Protein AF-A0A1I4SZI2-F1 (afdb_monomer_lite)

Radius of gyration: 17.35 Å; chains: 1; bounding box: 35×40×44 Å

Foldseek 3Di:
DPPVCVVVVVVVCVVQPDDDPVRLVVVQVVLVVADPPLDPCVLCVNVQWDWDWDWDDDPVPDGTDIDIDIDGNDDPDDDDDDDDDDDDPVRHDDNSSD

pLDDT: mean 88.47, std 10.06, range [51.97, 97.75]

Sequence (98 aa):
MDPELAPVEEARGAVFPALSDEALPEIRRQIAEGSPGLDSEALTAGGRVRVEERQVPGPEGEPDITVLILSPAEDRGPKGGILSLHGGGMIMGDAGTT

Structure (mmCIF, N/CA/C/O backbone):
data_AF-A0A1I4SZI2-F1
#
_entry.id   AF-A0A1I4SZI2-F1
#
loop_
_atom_site.group_PDB
_atom_site.id
_atom_site.type_symbol
_atom_site.label_atom_id
_atom_site.label_alt_id
_atom_site.label_comp_id
_atom_site.label_asym_id
_atom_site.label_entity_id
_atom_site.label_seq_id
_atom_site.pdbx_PDB_ins_code
_atom_site.Cartn_x
_atom_site.Cartn_y
_atom_site.Cartn_z
_atom_site.occupancy
_atom_site.B_iso_or_equiv
_atom_site.auth_seq_id
_atom_site.auth_comp_id
_atom_site.auth_asym_id
_atom_site.auth_atom_id
_atom_site.pdbx_PDB_model_num
ATOM 1 N N . MET A 1 1 ? 9.572 -22.892 -15.598 1.00 78.62 1 MET A N 1
ATOM 2 C CA . MET A 1 1 ? 8.399 -22.011 -15.726 1.00 78.62 1 MET A CA 1
ATOM 3 C C . MET A 1 1 ? 7.173 -22.898 -15.643 1.00 78.62 1 MET A C 1
ATOM 5 O O . MET A 1 1 ? 7.213 -23.982 -16.217 1.00 78.62 1 MET A O 1
ATOM 9 N N . ASP A 1 2 ? 6.176 -22.500 -14.859 1.00 93.44 2 ASP A N 1
ATOM 10 C CA . ASP A 1 2 ? 4.904 -23.222 -14.757 1.00 93.44 2 ASP A CA 1
ATOM 11 C C . ASP A 1 2 ? 4.126 -23.039 -16.076 1.00 93.44 2 ASP A C 1
ATOM 13 O O . ASP A 1 2 ? 3.931 -21.889 -16.481 1.00 93.44 2 ASP A O 1
ATOM 17 N N . PRO A 1 3 ? 3.731 -24.117 -16.784 1.00 94.12 3 PRO A N 1
ATOM 18 C CA . PRO A 1 3 ? 3.019 -23.996 -18.055 1.00 94.12 3 PRO A CA 1
ATOM 19 C C . PRO A 1 3 ? 1.691 -23.238 -17.934 1.00 94.12 3 PRO A C 1
ATOM 21 O O . PRO A 1 3 ? 1.295 -22.580 -18.894 1.00 94.12 3 PRO A O 1
ATOM 24 N N . GLU A 1 4 ? 1.043 -23.260 -16.767 1.00 95.50 4 GLU A N 1
ATOM 25 C CA . GLU A 1 4 ? -0.213 -22.539 -16.531 1.00 95.50 4 GLU A CA 1
ATOM 26 C C . GLU A 1 4 ? -0.006 -21.014 -16.467 1.00 95.50 4 GLU A C 1
ATOM 28 O O . GLU A 1 4 ? -0.939 -20.246 -16.698 1.00 95.50 4 GLU A O 1
ATOM 33 N N . LEU A 1 5 ? 1.222 -20.551 -16.195 1.00 93.81 5 LEU A N 1
ATOM 34 C CA . LEU A 1 5 ? 1.556 -19.123 -16.125 1.00 93.81 5 LEU A CA 1
ATOM 35 C C . LEU A 1 5 ? 2.030 -18.540 -17.459 1.00 93.81 5 LEU A C 1
ATOM 37 O O . LEU A 1 5 ? 2.017 -17.319 -17.617 1.00 93.81 5 LEU A O 1
ATOM 41 N N . ALA A 1 6 ? 2.406 -19.380 -18.427 1.00 92.44 6 ALA A N 1
ATOM 42 C CA . ALA A 1 6 ? 2.975 -18.925 -19.696 1.00 92.44 6 ALA A CA 1
ATOM 43 C C . ALA A 1 6 ? 2.088 -17.903 -20.447 1.00 92.44 6 ALA A C 1
ATOM 45 O O . ALA A 1 6 ? 2.625 -16.882 -20.884 1.00 92.44 6 ALA A O 1
ATOM 46 N N . PRO A 1 7 ? 0.748 -18.073 -20.540 1.00 91.69 7 PRO A N 1
ATOM 47 C CA . PRO A 1 7 ? -0.104 -17.081 -21.204 1.00 91.69 7 PRO A CA 1
ATOM 48 C C . PRO A 1 7 ? -0.127 -15.726 -20.480 1.00 91.69 7 PRO A C 1
ATOM 50 O O . PRO A 1 7 ? -0.186 -14.673 -21.113 1.00 91.69 7 PRO A O 1
ATOM 53 N N . VAL A 1 8 ? -0.074 -15.742 -19.144 1.00 89.81 8 VAL A N 1
ATOM 54 C CA . VAL A 1 8 ? -0.091 -14.523 -18.323 1.00 89.81 8 VAL A CA 1
ATOM 55 C C . VAL A 1 8 ? 1.235 -13.782 -18.438 1.00 89.81 8 VAL A C 1
ATOM 57 O O . VAL A 1 8 ? 1.250 -12.557 -18.499 1.00 89.81 8 VAL A O 1
ATOM 60 N N . GLU A 1 9 ? 2.353 -14.500 -18.492 1.00 87.50 9 GLU A N 1
ATOM 61 C CA . GLU A 1 9 ? 3.673 -13.893 -18.655 1.00 87.50 9 GLU A CA 1
ATOM 62 C C . GLU A 1 9 ? 3.850 -13.245 -20.031 1.00 87.50 9 GLU A C 1
ATOM 64 O O . GLU A 1 9 ? 4.367 -12.128 -20.106 1.00 87.50 9 GLU A O 1
ATOM 69 N N . GLU A 1 10 ? 3.368 -13.891 -21.099 1.00 87.88 10 GLU A N 1
ATOM 70 C CA . GLU A 1 10 ? 3.351 -13.311 -22.447 1.00 87.88 10 GLU A CA 1
ATOM 71 C C . GLU A 1 10 ? 2.518 -12.022 -22.480 1.00 87.88 10 GLU A C 1
ATOM 73 O O . GLU A 1 10 ? 3.003 -10.975 -22.917 1.00 87.88 10 GLU A O 1
ATOM 78 N N . ALA A 1 11 ? 1.300 -12.062 -21.926 1.00 87.44 11 ALA A N 1
ATOM 79 C CA . ALA A 1 11 ? 0.448 -10.881 -21.815 1.00 87.44 11 ALA A CA 1
ATOM 80 C C . ALA A 1 11 ? 1.099 -9.776 -20.965 1.00 87.44 11 ALA A C 1
ATOM 82 O O . ALA A 1 11 ? 1.047 -8.602 -21.330 1.00 87.44 11 ALA A O 1
ATOM 83 N N . ARG A 1 12 ? 1.766 -10.134 -19.859 1.00 85.31 12 ARG A N 1
ATOM 84 C CA . ARG A 1 12 ? 2.448 -9.166 -18.990 1.00 85.31 12 ARG A CA 1
ATOM 85 C C . ARG A 1 12 ? 3.592 -8.467 -19.714 1.00 85.31 12 ARG A C 1
ATOM 87 O O . ARG A 1 12 ? 3.727 -7.261 -19.556 1.00 85.31 12 ARG A O 1
ATOM 94 N N . GLY A 1 13 ? 4.394 -9.190 -20.496 1.00 83.19 13 GLY A N 1
ATOM 95 C CA . GLY A 1 13 ? 5.496 -8.606 -21.271 1.00 83.19 13 GLY A CA 1
ATOM 96 C C . GLY A 1 13 ? 5.036 -7.656 -22.383 1.00 83.19 13 GLY A C 1
ATOM 97 O O . GLY A 1 13 ? 5.779 -6.752 -22.755 1.00 83.19 13 GLY A O 1
ATOM 98 N N . ALA A 1 14 ? 3.810 -7.825 -22.888 1.00 82.88 14 ALA A N 1
ATOM 99 C CA . ALA A 1 14 ? 3.207 -6.900 -23.849 1.00 82.88 14 ALA A CA 1
ATOM 100 C C . ALA A 1 14 ? 2.731 -5.584 -23.203 1.00 82.88 14 ALA A C 1
ATOM 102 O O . ALA A 1 14 ? 2.657 -4.563 -23.884 1.00 82.88 14 ALA A O 1
ATOM 103 N N . VAL A 1 15 ? 2.406 -5.609 -21.906 1.00 82.12 15 VAL A N 1
ATOM 104 C CA . VAL A 1 15 ? 1.928 -4.444 -21.142 1.00 82.12 15 VAL A CA 1
ATOM 105 C C . VAL A 1 15 ? 3.089 -3.717 -20.465 1.00 82.12 15 VAL A C 1
ATOM 107 O O . VAL A 1 15 ? 3.215 -2.502 -20.588 1.00 82.12 15 VAL A O 1
ATOM 110 N N . PHE A 1 16 ? 3.958 -4.464 -19.785 1.00 82.56 16 PHE A N 1
ATOM 111 C CA . PHE A 1 16 ? 5.091 -3.929 -19.046 1.00 82.56 16 PHE A CA 1
ATOM 112 C C . PHE A 1 16 ? 6.401 -4.220 -19.780 1.00 82.56 16 PHE A C 1
ATOM 114 O O . PHE A 1 16 ? 6.799 -5.387 -19.881 1.00 82.56 16 PHE A O 1
ATOM 121 N N . PRO A 1 17 ? 7.113 -3.180 -20.250 1.00 85.94 17 PRO A N 1
ATOM 122 C CA . PRO A 1 17 ? 8.437 -3.362 -20.820 1.00 85.94 17 PRO A CA 1
ATOM 123 C C . PRO A 1 17 ? 9.426 -3.864 -19.760 1.00 85.94 17 PRO A C 1
ATOM 125 O O . PRO A 1 17 ? 9.196 -3.777 -18.550 1.00 85.94 17 PRO A O 1
ATOM 128 N N . ALA A 1 18 ? 10.574 -4.360 -20.223 1.0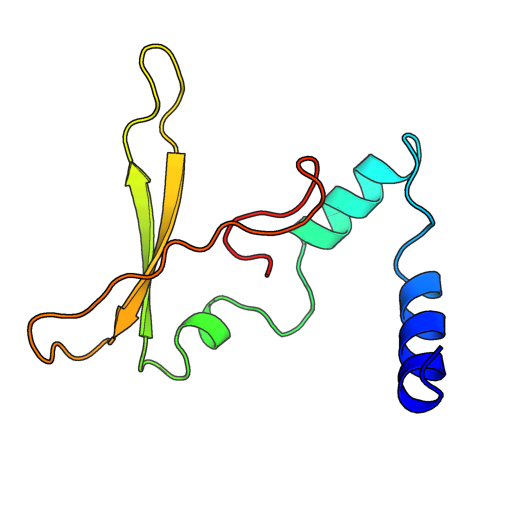0 90.06 18 ALA A N 1
ATOM 129 C CA . ALA A 1 18 ? 11.676 -4.685 -19.330 1.00 90.06 18 ALA A CA 1
ATOM 130 C C . ALA A 1 18 ? 12.094 -3.447 -18.518 1.00 90.06 18 ALA A C 1
ATOM 132 O O . ALA A 1 18 ? 12.239 -2.346 -19.059 1.00 90.06 18 ALA A O 1
ATOM 133 N N . LEU A 1 19 ? 12.306 -3.645 -17.215 1.00 91.81 19 LEU A N 1
ATOM 134 C CA . LEU A 1 19 ? 12.708 -2.574 -16.313 1.00 91.81 19 LEU A CA 1
ATOM 135 C C . LEU A 1 19 ? 14.060 -1.996 -16.749 1.00 91.81 19 LEU A C 1
ATOM 137 O O . LEU A 1 19 ? 15.060 -2.706 -16.838 1.00 91.81 19 LEU A O 1
ATOM 141 N N . SER A 1 20 ? 14.067 -0.695 -17.002 1.00 94.75 20 SER A N 1
ATOM 142 C CA . SER A 1 20 ? 15.239 0.102 -17.352 1.00 94.75 20 SER A CA 1
ATOM 143 C C . SER A 1 20 ? 15.003 1.544 -16.915 1.00 94.75 20 SER A C 1
ATOM 145 O O . SER A 1 20 ? 13.859 1.935 -16.679 1.00 94.75 20 SER A O 1
ATOM 147 N N . ASP A 1 21 ? 16.063 2.344 -16.843 1.00 95.69 21 ASP A N 1
ATOM 148 C CA . ASP A 1 21 ? 15.950 3.762 -16.483 1.00 95.69 21 ASP A CA 1
ATOM 149 C C . ASP A 1 21 ? 15.062 4.538 -17.469 1.00 95.69 21 ASP A C 1
ATOM 151 O O . ASP A 1 21 ? 14.298 5.411 -17.062 1.00 95.69 21 ASP A O 1
ATOM 155 N N . GLU A 1 22 ? 15.118 4.181 -18.756 1.00 96.56 22 GLU A N 1
ATOM 156 C CA . GLU A 1 22 ? 14.305 4.787 -19.815 1.00 96.56 22 GLU A CA 1
ATOM 157 C C . GLU A 1 22 ? 12.820 4.419 -19.684 1.00 96.56 22 GLU A C 1
ATOM 159 O O . GLU A 1 22 ? 11.952 5.276 -19.839 1.00 96.56 22 GLU A O 1
ATOM 164 N N . ALA A 1 23 ? 12.515 3.161 -19.351 1.00 94.25 23 ALA A N 1
ATOM 165 C CA . ALA A 1 23 ? 11.139 2.687 -19.219 1.00 94.25 23 ALA A CA 1
ATOM 166 C C . ALA A 1 23 ? 10.495 3.026 -17.862 1.00 94.25 23 ALA A C 1
ATOM 168 O O . ALA A 1 23 ? 9.269 3.041 -17.746 1.00 94.25 23 ALA A O 1
ATOM 169 N N . LEU A 1 2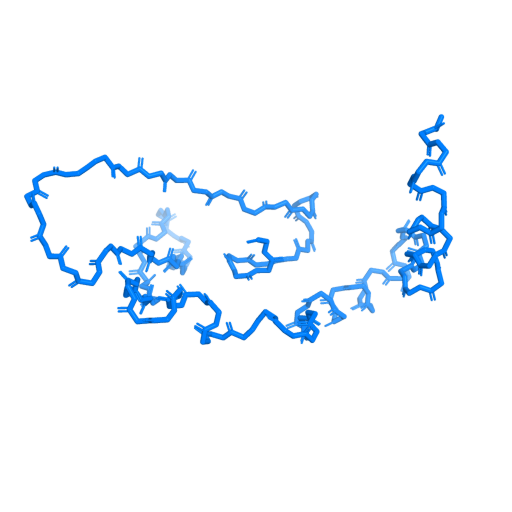4 ? 11.291 3.292 -16.821 1.00 94.50 24 LEU A N 1
ATOM 170 C CA . LEU A 1 24 ? 10.808 3.462 -15.448 1.00 94.50 24 LEU A CA 1
ATOM 171 C C . LEU A 1 24 ? 9.746 4.566 -15.273 1.00 94.50 24 LEU A C 1
ATOM 173 O O . LEU A 1 24 ? 8.776 4.313 -14.554 1.00 94.50 24 LEU A O 1
ATOM 177 N N . PRO A 1 25 ? 9.862 5.764 -15.884 1.00 94.38 25 PRO A N 1
ATOM 178 C CA . PRO A 1 25 ? 8.824 6.787 -15.763 1.00 94.38 25 PRO A CA 1
ATOM 179 C C . PRO A 1 25 ? 7.460 6.301 -16.265 1.00 94.38 25 PRO A C 1
ATOM 181 O O . PRO A 1 25 ? 6.444 6.544 -15.618 1.00 94.38 25 PRO A O 1
ATOM 184 N N . GLU A 1 26 ? 7.449 5.566 -17.377 1.00 91.88 26 GLU A N 1
ATOM 185 C CA . GLU A 1 26 ? 6.228 5.014 -17.961 1.00 91.88 26 GLU A CA 1
ATOM 186 C C . GLU A 1 26 ? 5.659 3.878 -17.106 1.00 91.88 26 GLU A C 1
ATOM 188 O O . GLU A 1 26 ? 4.465 3.865 -16.818 1.00 91.88 26 GLU A O 1
ATOM 193 N N . ILE A 1 27 ? 6.515 2.977 -16.613 1.00 91.38 27 ILE A N 1
ATOM 194 C CA . ILE A 1 27 ? 6.099 1.901 -15.702 1.00 91.38 27 ILE A CA 1
ATOM 195 C C . ILE A 1 27 ? 5.441 2.485 -14.442 1.00 91.38 27 ILE A C 1
ATOM 197 O O . ILE A 1 27 ? 4.374 2.032 -14.035 1.00 91.38 27 ILE A O 1
ATOM 201 N N . ARG A 1 28 ? 6.037 3.522 -13.836 1.00 91.75 28 ARG A N 1
ATOM 202 C CA . ARG A 1 28 ? 5.467 4.205 -12.660 1.00 91.75 28 ARG A CA 1
ATOM 203 C C . ARG A 1 28 ? 4.099 4.805 -12.950 1.00 91.75 28 ARG A C 1
ATOM 205 O O . ARG A 1 28 ? 3.205 4.666 -12.124 1.00 91.75 28 ARG A O 1
ATOM 212 N N . ARG A 1 29 ? 3.946 5.456 -14.105 1.00 90.12 29 ARG A N 1
ATOM 213 C CA . ARG A 1 29 ? 2.677 6.051 -14.532 1.00 90.12 29 ARG A CA 1
ATOM 214 C C . ARG A 1 29 ? 1.592 4.983 -14.669 1.00 90.12 29 ARG A C 1
ATOM 216 O O . ARG A 1 29 ? 0.532 5.137 -14.081 1.00 90.12 29 ARG A O 1
ATOM 223 N N . GLN A 1 30 ? 1.884 3.889 -15.369 1.00 87.06 30 GLN A N 1
ATOM 224 C CA . GLN A 1 30 ? 0.940 2.782 -15.552 1.00 87.06 30 GLN A CA 1
ATOM 225 C C . GLN A 1 30 ? 0.530 2.134 -14.224 1.00 87.06 30 GLN A C 1
ATOM 227 O O . GLN A 1 30 ? -0.637 1.817 -14.026 1.00 87.06 30 GLN A O 1
ATOM 232 N N . ILE A 1 31 ? 1.480 1.958 -13.301 1.00 86.19 31 ILE A N 1
ATOM 233 C CA . ILE A 1 31 ? 1.215 1.414 -11.964 1.00 86.19 31 ILE A CA 1
ATOM 234 C C . ILE A 1 31 ? 0.326 2.369 -11.153 1.00 86.19 31 ILE A C 1
ATOM 236 O O . ILE A 1 31 ? -0.659 1.923 -10.574 1.00 86.19 31 ILE A O 1
ATOM 240 N N . ALA A 1 32 ? 0.634 3.670 -11.149 1.00 84.62 32 ALA A N 1
ATOM 241 C CA . ALA A 1 32 ? -0.133 4.680 -10.413 1.00 84.62 32 ALA A CA 1
ATOM 242 C C . ALA A 1 32 ? -1.547 4.905 -10.980 1.00 84.62 32 ALA A C 1
ATOM 244 O O . ALA A 1 32 ? -2.469 5.227 -10.238 1.00 84.62 32 ALA A O 1
ATOM 245 N N . GLU A 1 33 ? -1.738 4.724 -12.289 1.00 81.44 33 GLU A N 1
ATOM 246 C CA . GLU A 1 33 ? -3.063 4.741 -12.925 1.00 81.44 33 GLU A CA 1
ATOM 247 C C . GLU A 1 33 ? -3.914 3.511 -12.553 1.00 81.44 33 GLU A C 1
ATOM 249 O O . GLU A 1 33 ? -5.128 3.513 -12.768 1.00 81.44 33 GLU A O 1
ATOM 254 N N . GLY A 1 34 ? -3.298 2.499 -11.936 1.00 69.19 34 GLY A N 1
ATOM 255 C CA . GLY A 1 34 ? -3.953 1.302 -11.431 1.00 69.19 34 GLY A CA 1
ATOM 256 C C . GLY A 1 34 ? -4.308 0.288 -12.520 1.00 69.19 34 GLY A C 1
ATOM 257 O O . GLY A 1 34 ? -4.211 0.527 -13.723 1.00 69.19 34 GLY A O 1
ATOM 258 N N . SER A 1 35 ? -4.743 -0.896 -12.082 1.00 61.94 35 SER A N 1
ATOM 259 C CA . SER A 1 35 ? -5.376 -1.880 -12.965 1.00 61.94 35 SER A CA 1
ATOM 260 C C . SER A 1 35 ? -6.892 -1.660 -12.987 1.00 61.94 35 SER A C 1
ATOM 262 O O . SER A 1 35 ? -7.481 -1.455 -11.921 1.00 61.94 35 SER A O 1
ATOM 264 N N . PRO A 1 36 ? -7.561 -1.755 -14.152 1.00 53.97 36 PRO A N 1
ATOM 265 C CA . PRO A 1 36 ? -9.020 -1.715 -14.215 1.00 53.97 36 PRO A CA 1
ATOM 266 C C . PRO A 1 36 ? -9.628 -2.770 -13.273 1.00 53.97 36 PRO A C 1
ATOM 268 O O . PRO A 1 36 ? -9.412 -3.964 -13.472 1.00 53.97 36 PRO A O 1
ATOM 271 N N . GLY A 1 37 ? -10.369 -2.338 -12.244 1.00 51.97 37 GLY A N 1
ATOM 272 C CA . GLY A 1 37 ? -11.053 -3.222 -11.283 1.00 51.97 37 GLY A CA 1
ATOM 273 C C . GLY A 1 37 ? -10.497 -3.247 -9.850 1.00 51.97 37 GLY A C 1
ATOM 274 O O . GLY A 1 37 ? -11.082 -3.917 -9.004 1.00 51.97 37 GLY A O 1
ATOM 275 N N . LEU A 1 38 ? -9.416 -2.516 -9.558 1.00 58.38 38 LEU A N 1
ATOM 276 C CA . LEU A 1 38 ? -8.964 -2.213 -8.191 1.00 58.38 38 LEU A CA 1
ATOM 277 C C . LEU A 1 38 ? -9.334 -0.767 -7.837 1.00 58.38 38 LEU A C 1
ATOM 279 O O . LEU A 1 38 ? -8.471 0.088 -7.663 1.00 58.38 38 LEU A O 1
ATOM 283 N N . ASP A 1 39 ? -10.628 -0.465 -7.807 1.00 66.81 39 ASP A N 1
ATOM 284 C CA . ASP A 1 39 ? -11.105 0.825 -7.318 1.00 66.81 39 ASP A CA 1
ATOM 285 C C . ASP A 1 39 ? -11.281 0.811 -5.790 1.00 66.81 39 ASP A C 1
ATOM 287 O O . ASP A 1 39 ? -11.202 -0.222 -5.114 1.00 66.81 39 ASP A O 1
ATOM 291 N N . SER A 1 40 ? -11.521 1.990 -5.216 1.00 66.56 40 SER A N 1
ATOM 292 C CA . SER A 1 40 ? -11.780 2.130 -3.781 1.00 66.56 40 SER A CA 1
ATOM 293 C C . SER A 1 40 ? -12.991 1.314 -3.312 1.00 66.56 40 SER A C 1
ATOM 295 O O . SER A 1 40 ? -13.055 0.948 -2.138 1.00 66.56 40 SER A O 1
ATOM 297 N N . GLU A 1 41 ? -13.928 0.978 -4.207 1.00 73.69 41 GLU A N 1
ATOM 298 C CA . GLU A 1 41 ? -15.092 0.148 -3.903 1.00 73.69 41 GLU A CA 1
ATOM 299 C C . GLU A 1 41 ? -14.680 -1.300 -3.610 1.00 73.69 41 GLU A C 1
ATOM 301 O O . GLU A 1 41 ? -15.145 -1.874 -2.614 1.00 73.69 41 GLU A O 1
ATOM 306 N N . ALA A 1 42 ? -13.735 -1.859 -4.374 1.00 82.31 42 ALA A N 1
ATOM 307 C CA . ALA A 1 42 ? -13.162 -3.178 -4.107 1.00 82.31 42 ALA A CA 1
ATOM 308 C C . ALA A 1 42 ? -12.555 -3.273 -2.693 1.00 82.31 42 ALA A C 1
ATOM 310 O O . ALA A 1 42 ? -12.790 -4.257 -1.981 1.00 82.31 42 ALA A O 1
ATOM 311 N N . LEU A 1 43 ? -11.862 -2.222 -2.235 1.00 86.69 43 LEU A N 1
ATOM 312 C CA . LEU A 1 43 ? -11.253 -2.170 -0.896 1.00 86.69 43 LEU A CA 1
ATOM 313 C C . LEU A 1 43 ? -12.279 -2.212 0.242 1.00 86.69 43 LEU A C 1
ATOM 315 O O . LEU A 1 43 ? -11.968 -2.676 1.340 1.00 86.69 43 LEU A O 1
ATOM 319 N N . THR A 1 44 ? -13.520 -1.787 -0.004 1.00 91.75 44 THR A N 1
ATOM 320 C CA . THR A 1 44 ? -14.589 -1.887 1.003 1.00 91.75 44 THR A CA 1
ATOM 321 C C . THR A 1 44 ? -15.082 -3.321 1.207 1.00 91.75 44 THR A C 1
ATOM 323 O O . THR A 1 44 ? -15.809 -3.598 2.167 1.00 91.75 44 THR A O 1
ATOM 326 N N . ALA A 1 45 ? -14.727 -4.244 0.307 1.00 91.12 45 ALA A N 1
ATOM 327 C CA . ALA A 1 45 ? -15.195 -5.625 0.299 1.00 91.12 45 ALA A CA 1
ATOM 328 C C . ALA A 1 45 ? -16.735 -5.739 0.365 1.00 91.12 45 ALA A C 1
ATOM 330 O O . ALA A 1 45 ? -17.275 -6.605 1.072 1.00 91.12 45 ALA A O 1
ATOM 331 N N . GLY A 1 46 ? -17.435 -4.845 -0.344 1.00 91.44 46 GLY A N 1
ATOM 332 C CA . GLY A 1 46 ? -18.893 -4.708 -0.296 1.00 91.44 46 GLY A CA 1
ATOM 333 C C . GLY A 1 46 ? -19.385 -4.080 1.012 1.00 91.44 46 GLY A C 1
ATOM 334 O O . GLY A 1 46 ? -20.342 -4.569 1.607 1.00 91.44 46 GLY A O 1
ATOM 335 N N . GLY A 1 47 ? -18.684 -3.056 1.512 1.00 93.12 47 GLY A N 1
ATOM 336 C CA . GLY A 1 47 ? -19.026 -2.324 2.741 1.00 93.12 47 GLY A CA 1
ATOM 337 C C . GLY A 1 47 ? -18.665 -3.014 4.064 1.00 93.12 47 GLY A C 1
ATOM 338 O O . GLY A 1 47 ? -18.952 -2.480 5.134 1.00 93.12 47 GLY A O 1
ATOM 339 N N . ARG A 1 48 ? -18.021 -4.186 4.031 1.00 94.50 48 ARG A N 1
ATOM 340 C CA . ARG A 1 48 ? -17.572 -4.904 5.242 1.00 94.50 48 ARG A CA 1
ATOM 341 C C . ARG A 1 48 ? -16.281 -4.336 5.829 1.00 94.50 48 ARG A C 1
ATOM 343 O O . ARG A 1 48 ? -15.982 -4.597 6.995 1.00 94.50 48 ARG A O 1
ATOM 350 N N . VAL A 1 49 ? -15.524 -3.587 5.034 1.00 94.06 49 VAL A N 1
ATOM 351 C CA . VAL A 1 49 ? -14.267 -2.938 5.407 1.00 94.06 49 VAL A CA 1
ATOM 352 C C . VAL A 1 49 ? -14.440 -1.426 5.298 1.00 94.06 49 VAL A C 1
ATOM 354 O O . VAL A 1 49 ? -14.914 -0.909 4.289 1.00 94.06 49 VAL A O 1
ATOM 357 N N . ARG A 1 50 ? -14.050 -0.710 6.353 1.00 93.69 50 ARG A N 1
ATOM 358 C CA . ARG A 1 50 ? -13.834 0.735 6.337 1.00 93.69 50 ARG A CA 1
ATOM 359 C C . ARG A 1 50 ? -12.419 1.005 5.836 1.00 93.69 50 ARG A C 1
ATOM 361 O O . ARG A 1 50 ? -11.467 0.423 6.358 1.00 93.69 50 ARG A O 1
ATOM 368 N N . VAL A 1 51 ? -12.326 1.918 4.878 1.00 93.06 51 VAL A N 1
ATOM 369 C CA . VAL A 1 51 ? -11.085 2.405 4.274 1.00 93.06 51 VAL A CA 1
ATOM 370 C C . VAL A 1 51 ? -10.849 3.829 4.771 1.00 93.06 51 VAL A C 1
ATOM 372 O O . VAL A 1 51 ? -11.751 4.662 4.691 1.00 93.06 51 VAL A O 1
ATOM 375 N N . GLU A 1 52 ? -9.673 4.101 5.325 1.00 93.19 52 GLU A N 1
ATOM 376 C CA . GLU A 1 52 ? -9.277 5.429 5.800 1.00 93.19 52 GLU A CA 1
ATOM 377 C C . GLU A 1 52 ? -7.829 5.706 5.393 1.00 93.19 52 GLU A C 1
ATOM 379 O O . GLU A 1 52 ? -6.949 4.895 5.671 1.00 93.19 52 GLU A O 1
ATOM 384 N N . GLU A 1 53 ? -7.570 6.863 4.789 1.00 93.38 53 GLU A N 1
ATOM 385 C CA . GLU A 1 53 ? -6.214 7.399 4.670 1.00 93.38 53 GLU A CA 1
ATOM 386 C C . GLU A 1 53 ? -5.903 8.288 5.869 1.00 93.38 53 GLU A C 1
ATOM 388 O O . GLU A 1 53 ? -6.704 9.140 6.264 1.00 93.38 53 GLU A O 1
ATOM 393 N N . ARG A 1 54 ? -4.720 8.099 6.449 1.00 95.50 54 ARG A N 1
ATOM 394 C CA . ARG A 1 54 ? -4.273 8.858 7.613 1.00 95.50 54 ARG A CA 1
ATOM 395 C C . ARG A 1 54 ? -2.832 9.311 7.441 1.00 95.50 54 ARG A C 1
ATOM 397 O O . ARG A 1 54 ? -1.976 8.513 7.082 1.00 95.50 54 ARG A O 1
ATOM 404 N N . GLN A 1 55 ? -2.557 10.565 7.787 1.00 96.75 55 GLN A N 1
ATOM 405 C CA . GLN A 1 55 ? -1.190 11.044 7.985 1.00 96.75 55 GLN A CA 1
ATOM 406 C C . GLN A 1 55 ? -0.701 10.644 9.379 1.00 96.75 55 GLN A C 1
ATOM 408 O O . GLN A 1 55 ? -1.368 10.922 10.380 1.00 96.75 55 GLN A O 1
ATOM 413 N N . VAL A 1 56 ? 0.457 9.996 9.448 1.00 96.31 56 VAL A N 1
ATOM 414 C CA . VAL A 1 56 ? 1.169 9.712 10.698 1.00 96.31 56 VAL A CA 1
ATOM 415 C C . VAL A 1 56 ? 2.508 10.451 10.707 1.00 96.31 56 VAL A C 1
ATOM 417 O O . VAL A 1 56 ? 3.112 10.590 9.641 1.00 96.31 56 VAL A O 1
ATOM 420 N N . PRO A 1 57 ? 2.991 10.913 11.877 1.00 97.75 57 PRO A N 1
ATOM 421 C CA . PRO A 1 57 ? 4.268 11.608 1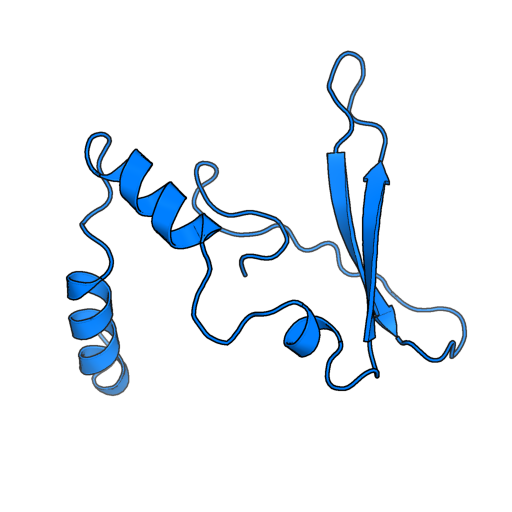1.958 1.00 97.75 57 PRO A CA 1
ATOM 422 C C . PRO A 1 57 ? 5.408 10.775 11.377 1.00 97.75 57 PRO A C 1
ATOM 424 O O . PRO A 1 57 ? 5.567 9.600 11.724 1.00 97.75 57 PRO A O 1
ATOM 427 N N . GLY A 1 58 ? 6.192 11.400 10.504 1.00 96.19 58 GLY A N 1
ATOM 428 C CA . GLY A 1 58 ? 7.441 10.833 10.020 1.00 96.19 58 GLY A CA 1
ATOM 429 C C . GLY A 1 58 ? 8.549 10.866 11.081 1.00 96.19 58 GLY A C 1
ATOM 430 O O . GLY A 1 58 ? 8.357 11.370 12.195 1.00 96.19 58 GLY A O 1
ATOM 431 N N . PRO A 1 59 ? 9.733 10.325 10.752 1.00 96.56 59 PRO A N 1
ATOM 432 C CA . PRO A 1 59 ? 10.947 10.548 11.530 1.00 96.56 59 PRO A CA 1
ATOM 433 C C . PRO A 1 59 ? 11.258 12.040 11.732 1.00 96.56 59 PRO A C 1
ATOM 435 O O . PRO A 1 59 ? 10.765 12.906 11.013 1.00 96.56 59 PRO A O 1
ATOM 438 N N . GLU A 1 60 ? 12.112 12.351 12.708 1.00 96.81 60 GLU A N 1
ATOM 439 C CA . GLU A 1 60 ? 12.510 13.734 12.987 1.00 96.81 60 GLU A CA 1
ATOM 440 C C . GLU A 1 60 ? 13.109 14.413 11.745 1.00 96.81 60 GLU A C 1
ATOM 442 O O . GLU A 1 60 ? 14.067 13.918 11.155 1.00 96.81 60 GLU A O 1
ATOM 447 N N . GLY A 1 61 ? 12.543 15.564 11.370 1.00 96.44 61 GLY A N 1
ATOM 448 C CA . GLY A 1 61 ? 12.968 16.338 10.201 1.00 96.44 61 GLY A CA 1
ATOM 449 C C . GLY A 1 61 ? 12.414 15.845 8.861 1.00 96.44 61 GLY A C 1
ATOM 450 O O . GLY A 1 61 ? 12.631 16.518 7.856 1.00 96.44 61 GLY A O 1
ATOM 451 N N . GLU A 1 62 ? 11.676 14.734 8.845 1.00 97.44 62 GLU A N 1
ATOM 452 C CA . GLU A 1 62 ? 11.102 14.138 7.638 1.00 97.44 62 GLU A CA 1
ATOM 453 C C . GLU A 1 62 ? 9.591 14.419 7.517 1.00 97.44 62 GLU A C 1
ATOM 455 O O . GLU A 1 62 ? 8.926 14.704 8.518 1.00 97.44 62 GLU A O 1
ATOM 460 N N . PRO A 1 63 ? 9.016 14.352 6.301 1.00 97.00 63 PRO A N 1
ATOM 461 C CA . PRO A 1 63 ? 7.582 14.535 6.094 1.00 97.00 63 PRO A CA 1
ATOM 462 C C . PRO A 1 63 ? 6.722 13.470 6.787 1.00 97.00 63 PRO A C 1
ATOM 464 O O . PRO A 1 63 ? 7.149 12.334 6.996 1.00 97.00 63 PRO A O 1
ATOM 467 N N . ASP A 1 64 ? 5.462 13.822 7.047 1.00 97.62 64 ASP A N 1
ATOM 468 C CA . ASP A 1 64 ? 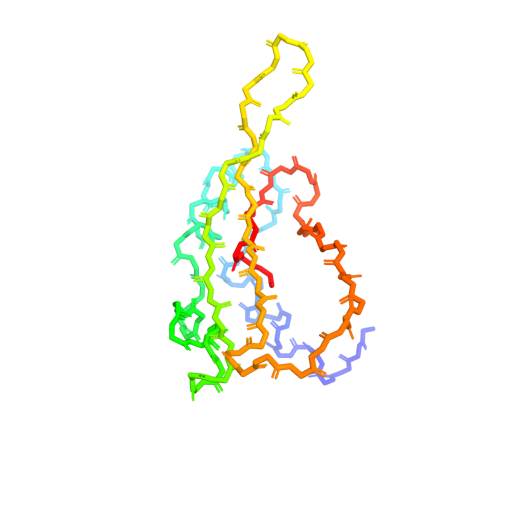4.438 12.862 7.462 1.00 97.62 64 ASP A CA 1
ATOM 469 C C . ASP A 1 64 ? 4.234 11.764 6.409 1.00 97.62 64 ASP A C 1
ATOM 471 O O . ASP A 1 64 ? 4.301 12.001 5.200 1.00 97.62 64 ASP A O 1
ATOM 475 N N . ILE A 1 65 ? 3.909 10.565 6.885 1.00 95.19 65 ILE A N 1
ATOM 476 C CA . ILE A 1 65 ? 3.695 9.379 6.059 1.00 95.19 65 ILE A CA 1
ATOM 477 C C . ILE A 1 65 ? 2.195 9.119 5.934 1.00 95.19 65 ILE A C 1
ATOM 479 O O . ILE A 1 65 ? 1.476 9.090 6.934 1.00 95.19 65 ILE A O 1
ATOM 483 N N . THR A 1 66 ? 1.719 8.879 4.714 1.00 94.12 66 THR A N 1
ATOM 484 C CA . THR A 1 66 ? 0.350 8.411 4.475 1.00 94.12 66 THR A CA 1
ATOM 485 C C . THR A 1 66 ? 0.258 6.914 4.743 1.00 94.12 66 THR A C 1
ATOM 487 O O . THR A 1 66 ? 1.018 6.126 4.181 1.00 94.12 66 THR A O 1
ATOM 490 N N . VAL A 1 67 ? -0.697 6.504 5.576 1.00 94.81 67 VAL A N 1
ATOM 491 C CA . VAL A 1 67 ? -1.056 5.098 5.781 1.00 94.81 67 VAL A CA 1
ATOM 492 C C . VAL A 1 67 ? -2.495 4.852 5.349 1.00 94.81 67 VAL A C 1
ATOM 494 O O . VAL A 1 67 ? -3.400 5.610 5.702 1.00 94.81 67 VAL A O 1
ATOM 497 N N . LEU A 1 68 ? -2.704 3.761 4.612 1.00 93.62 68 LEU A N 1
ATOM 498 C CA . LEU A 1 68 ? -4.027 3.246 4.284 1.00 93.62 68 LEU A CA 1
ATOM 499 C C . LEU A 1 68 ? -4.448 2.243 5.361 1.00 93.62 68 LEU A C 1
ATOM 501 O O . LEU A 1 68 ? -3.822 1.199 5.546 1.00 93.62 68 LEU A O 1
ATOM 505 N N . ILE A 1 69 ? -5.507 2.566 6.094 1.00 94.12 69 ILE A N 1
ATOM 506 C CA . ILE A 1 69 ? -6.034 1.747 7.180 1.00 94.12 69 ILE A CA 1
ATOM 507 C C . ILE A 1 69 ? -7.285 1.031 6.686 1.00 94.12 69 ILE A C 1
ATOM 509 O O . ILE A 1 69 ? -8.314 1.646 6.403 1.00 94.12 69 ILE A O 1
ATOM 513 N N . LEU A 1 70 ? -7.202 -0.297 6.654 1.00 93.94 70 LEU A N 1
ATOM 514 C CA . LEU A 1 70 ? -8.329 -1.184 6.401 1.00 93.94 70 LEU A CA 1
ATOM 515 C C . LEU A 1 70 ? -8.781 -1.795 7.726 1.00 93.94 70 LEU A C 1
ATOM 517 O O . LEU A 1 70 ? -8.006 -2.450 8.425 1.00 93.94 70 LEU A O 1
ATOM 521 N N . SER A 1 71 ? -10.041 -1.578 8.094 1.00 94.38 71 SER A N 1
ATOM 522 C CA . SER A 1 71 ? -10.601 -2.095 9.346 1.00 94.38 71 SER A CA 1
ATOM 523 C C . SER A 1 71 ? -11.999 -2.675 9.139 1.00 94.38 71 SER A C 1
ATOM 525 O O . SER A 1 71 ? -12.723 -2.205 8.265 1.00 94.38 71 SER A O 1
ATOM 527 N N . PRO A 1 72 ? -12.428 -3.681 9.923 1.00 94.94 72 PRO A N 1
ATOM 528 C CA . PRO A 1 72 ? -13.811 -4.147 9.875 1.00 94.94 72 PRO A CA 1
ATOM 529 C C . PRO A 1 72 ? -14.796 -2.992 10.103 1.00 94.94 72 PRO A C 1
ATOM 531 O O . PRO A 1 72 ? -14.604 -2.177 11.008 1.00 94.94 72 PRO A O 1
ATOM 534 N N . ALA A 1 73 ? -15.853 -2.920 9.293 1.00 94.88 73 ALA A N 1
ATOM 535 C CA . ALA A 1 73 ? -16.884 -1.892 9.429 1.00 94.88 73 ALA A CA 1
ATOM 536 C C . ALA A 1 73 ? -17.634 -2.014 10.768 1.00 94.88 73 ALA A C 1
ATOM 538 O O . ALA A 1 73 ? -17.934 -0.997 11.398 1.00 94.88 73 ALA A O 1
ATOM 539 N N . GLU A 1 74 ? -17.872 -3.254 11.207 1.00 94.56 74 GLU A N 1
ATOM 540 C CA . GLU A 1 74 ? -18.434 -3.607 12.511 1.00 94.56 74 GLU A CA 1
ATOM 541 C C . GLU A 1 74 ? -17.325 -3.821 13.543 1.00 94.56 74 GLU A C 1
ATOM 543 O O . GLU A 1 74 ? -16.422 -4.639 13.343 1.00 94.56 74 GLU A O 1
ATOM 548 N N . ASP A 1 75 ? -17.423 -3.141 14.685 1.00 89.12 75 ASP A N 1
ATOM 549 C CA . ASP A 1 75 ? -16.509 -3.397 15.789 1.00 89.12 75 ASP A CA 1
ATOM 550 C C . ASP A 1 75 ? -16.888 -4.684 16.533 1.00 89.12 75 ASP A C 1
ATOM 552 O O . ASP A 1 75 ? -18.043 -4.902 16.898 1.00 89.12 75 ASP A O 1
ATOM 556 N N . ARG A 1 76 ? -15.895 -5.547 16.756 1.00 88.06 76 ARG A N 1
ATOM 557 C CA . ARG A 1 76 ? -16.043 -6.845 17.436 1.00 88.06 76 ARG A CA 1
ATOM 558 C C . ARG A 1 76 ? -15.113 -6.975 18.645 1.00 88.06 76 ARG A C 1
ATOM 560 O O . ARG A 1 76 ? -14.897 -8.079 19.136 1.00 88.06 76 ARG A O 1
ATOM 567 N N . GLY A 1 77 ? -14.569 -5.851 19.123 1.00 91.69 77 GLY A N 1
ATOM 568 C CA . GLY A 1 77 ? -13.631 -5.788 20.241 1.00 91.69 77 GLY A CA 1
ATOM 569 C C . GLY A 1 77 ? -12.159 -5.724 19.804 1.00 91.69 77 GLY A C 1
ATOM 570 O O . GLY A 1 77 ? -11.857 -5.362 18.657 1.00 91.69 77 GLY A O 1
ATOM 571 N N . PRO A 1 78 ? -11.219 -6.038 20.720 1.00 92.56 78 PRO A N 1
ATOM 572 C CA . PRO A 1 78 ? -9.788 -6.026 20.431 1.00 92.56 78 PRO A CA 1
ATOM 573 C C . PRO A 1 78 ? -9.428 -6.932 19.248 1.00 92.56 78 PRO A C 1
ATOM 575 O O . PRO A 1 78 ? -9.901 -8.062 19.146 1.00 92.56 78 PRO A O 1
ATOM 578 N N . LYS A 1 79 ? -8.565 -6.431 18.363 1.00 89.19 79 LYS A N 1
ATOM 579 C CA . LYS A 1 79 ? -8.154 -7.089 17.117 1.00 89.19 79 LYS A CA 1
ATOM 580 C C . LYS A 1 79 ? -6.654 -6.931 16.902 1.00 89.19 79 LYS A C 1
ATOM 582 O O . LYS A 1 79 ? -6.071 -5.931 17.317 1.00 89.19 79 LYS A O 1
ATOM 587 N N . GLY A 1 80 ? -6.043 -7.927 16.265 1.00 93.44 80 GLY A N 1
ATOM 588 C CA . GLY A 1 80 ? -4.668 -7.824 15.782 1.00 93.44 80 GLY A CA 1
ATOM 589 C C . GLY A 1 80 ? -4.563 -6.840 14.615 1.00 93.44 80 GLY A C 1
ATOM 590 O O . GLY A 1 80 ? -5.553 -6.575 13.932 1.00 93.44 80 GLY A O 1
ATOM 591 N N . GLY A 1 81 ? -3.362 -6.311 14.395 1.00 93.38 81 GLY A N 1
ATOM 592 C CA . GLY A 1 81 ? -3.035 -5.462 13.251 1.00 93.38 81 GLY A CA 1
ATOM 593 C C . GLY A 1 81 ? -2.025 -6.144 12.334 1.00 93.38 81 GLY A C 1
ATOM 594 O O . GLY A 1 81 ? -1.176 -6.903 12.801 1.00 93.38 81 GLY A O 1
ATOM 595 N N . ILE A 1 82 ? -2.117 -5.855 11.038 1.00 95.31 82 ILE A N 1
ATOM 596 C CA . ILE A 1 82 ? -1.121 -6.237 10.037 1.00 95.31 82 ILE A CA 1
ATOM 597 C C . ILE A 1 82 ? -0.529 -4.943 9.491 1.00 95.31 82 ILE A C 1
ATOM 599 O O . ILE A 1 82 ? -1.266 -4.080 9.021 1.00 95.31 82 ILE A O 1
ATOM 603 N N . LEU A 1 83 ? 0.795 -4.818 9.557 1.00 94.62 83 LEU A N 1
ATOM 604 C CA . LEU A 1 83 ? 1.522 -3.794 8.820 1.00 94.62 83 LEU A CA 1
ATOM 605 C C . LEU A 1 83 ? 1.907 -4.385 7.463 1.00 94.62 83 LEU A C 1
ATOM 607 O O . LEU A 1 83 ? 2.741 -5.287 7.403 1.00 94.62 83 LEU A O 1
ATOM 611 N N . SER A 1 84 ? 1.273 -3.895 6.400 1.00 93.31 84 SER A N 1
ATOM 612 C CA . SER A 1 84 ? 1.613 -4.249 5.023 1.00 93.31 84 SER A CA 1
ATOM 613 C C . SER A 1 84 ? 2.480 -3.154 4.416 1.00 93.31 84 SER A C 1
ATOM 615 O O . SER A 1 84 ? 2.164 -1.973 4.552 1.00 93.31 84 SER A O 1
ATOM 617 N N . LEU A 1 85 ? 3.566 -3.548 3.756 1.00 92.50 85 LEU A N 1
ATOM 618 C CA . LEU A 1 85 ? 4.426 -2.662 2.978 1.00 92.50 85 LEU A CA 1
ATOM 619 C C . LEU A 1 85 ? 4.391 -3.161 1.535 1.00 92.50 85 LEU A C 1
ATOM 621 O O . LEU A 1 85 ? 4.644 -4.343 1.292 1.00 92.50 85 LEU A O 1
ATOM 625 N N . HIS A 1 86 ? 4.038 -2.283 0.598 1.00 89.81 86 HIS A N 1
ATOM 626 C CA . HIS A 1 86 ? 3.878 -2.664 -0.802 1.00 89.81 86 HIS A CA 1
ATOM 627 C C . HIS A 1 86 ? 5.209 -3.085 -1.446 1.00 89.81 86 HIS A C 1
ATOM 629 O O . HIS A 1 86 ? 6.302 -2.749 -0.981 1.00 89.81 86 HIS A O 1
ATOM 635 N N . GLY A 1 87 ? 5.103 -3.840 -2.542 1.00 89.19 87 GLY A N 1
ATOM 636 C CA . GLY A 1 87 ? 6.245 -4.240 -3.363 1.00 89.19 87 GLY A CA 1
ATOM 637 C C . GLY A 1 87 ? 6.746 -3.117 -4.280 1.00 89.19 87 GLY A C 1
ATOM 638 O O . GLY A 1 87 ? 6.522 -1.940 -4.033 1.00 89.19 87 GLY A O 1
ATOM 639 N N . GLY A 1 88 ? 7.425 -3.482 -5.371 1.00 90.31 88 GLY A N 1
ATOM 640 C CA . GLY A 1 88 ? 7.893 -2.511 -6.376 1.00 90.31 88 GLY A CA 1
ATOM 641 C C . GLY A 1 88 ? 9.368 -2.122 -6.260 1.00 90.31 88 GLY A C 1
ATOM 642 O O . GLY A 1 88 ? 9.795 -1.106 -6.804 1.00 90.31 88 GLY A O 1
ATOM 643 N N . GLY A 1 89 ? 10.174 -2.921 -5.555 1.00 93.12 89 GLY A N 1
ATOM 644 C CA . GLY A 1 89 ? 11.635 -2.780 -5.563 1.00 93.12 89 GLY A CA 1
ATOM 645 C C . GLY A 1 89 ? 12.137 -1.428 -5.050 1.00 93.12 89 GLY A C 1
ATOM 646 O O . GLY A 1 89 ? 13.184 -0.973 -5.495 1.00 93.12 89 GLY A O 1
ATOM 647 N N . MET A 1 90 ? 11.387 -0.789 -4.144 1.00 93.50 90 MET A N 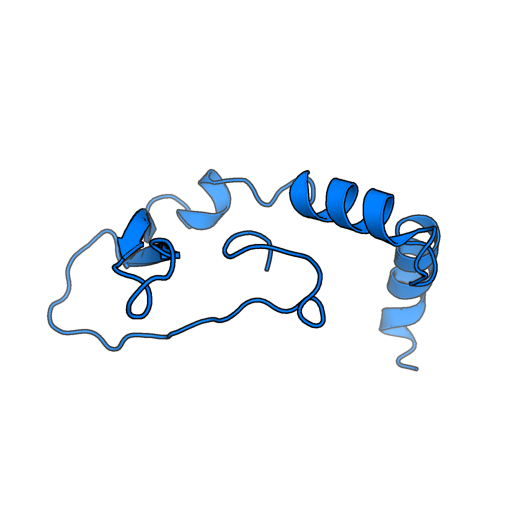1
ATOM 648 C CA . MET A 1 90 ? 11.674 0.536 -3.568 1.00 93.50 90 MET A CA 1
ATOM 649 C C . MET A 1 90 ? 11.586 1.713 -4.550 1.00 93.50 90 MET A C 1
ATOM 651 O O . MET A 1 90 ? 11.988 2.822 -4.207 1.00 93.50 90 MET A O 1
ATOM 655 N N . ILE A 1 91 ? 11.082 1.498 -5.768 1.00 93.56 91 ILE A N 1
ATOM 656 C CA . ILE A 1 91 ? 11.093 2.523 -6.820 1.00 93.56 91 ILE A CA 1
ATOM 657 C C . ILE A 1 91 ? 9.727 2.780 -7.454 1.00 93.56 91 ILE A C 1
ATOM 659 O O . ILE A 1 91 ? 9.627 3.720 -8.236 1.00 93.56 91 ILE A O 1
ATOM 663 N N . MET A 1 92 ? 8.695 1.989 -7.165 1.00 90.88 92 MET A N 1
ATOM 664 C CA . MET A 1 92 ? 7.360 2.123 -7.764 1.00 90.88 92 MET A CA 1
ATOM 665 C C . MET A 1 92 ? 6.272 1.532 -6.861 1.00 90.88 92 MET A C 1
ATOM 667 O O . MET A 1 92 ? 6.576 0.727 -5.981 1.00 90.88 92 MET A O 1
ATOM 671 N N . GLY A 1 93 ? 5.020 1.907 -7.132 1.00 88.81 93 GLY A N 1
ATOM 672 C CA . GLY A 1 93 ? 3.845 1.520 -6.351 1.00 88.81 93 GLY A CA 1
ATOM 673 C C . GLY A 1 93 ? 3.580 2.444 -5.163 1.00 88.81 93 GLY A C 1
ATOM 674 O O . GLY A 1 93 ? 4.438 3.239 -4.776 1.00 88.81 93 GLY A O 1
ATOM 675 N N . ASP A 1 94 ? 2.380 2.317 -4.608 1.00 86.75 94 ASP A N 1
ATOM 676 C CA . ASP A 1 94 ? 1.940 2.960 -3.371 1.00 86.75 94 ASP A CA 1
ATOM 677 C C . ASP A 1 94 ? 1.167 1.972 -2.474 1.00 86.75 94 ASP A C 1
ATOM 679 O O . ASP A 1 94 ? 1.024 0.785 -2.785 1.00 86.75 94 ASP A O 1
ATOM 683 N N . ALA A 1 95 ? 0.663 2.466 -1.339 1.00 83.19 95 ALA A N 1
ATOM 684 C CA . ALA A 1 95 ? -0.061 1.668 -0.349 1.00 83.19 95 ALA A CA 1
ATOM 685 C C . ALA A 1 95 ? -1.365 1.024 -0.867 1.00 83.19 95 ALA A C 1
ATOM 687 O O . ALA A 1 95 ? -1.846 0.083 -0.239 1.00 83.19 95 ALA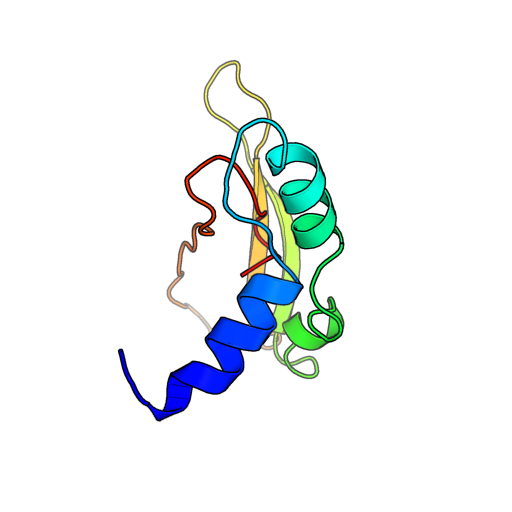 A O 1
ATOM 688 N N . GLY A 1 96 ? -1.938 1.518 -1.969 1.00 75.44 96 GLY A N 1
ATOM 689 C CA . GLY A 1 96 ? -3.154 0.993 -2.592 1.00 75.44 96 GLY A CA 1
ATOM 690 C C . GLY A 1 96 ? -2.906 0.160 -3.852 1.00 75.44 96 GLY A C 1
ATOM 691 O O . GLY A 1 96 ? -3.850 -0.417 -4.384 1.00 75.44 96 GLY A O 1
ATOM 692 N N . THR A 1 97 ? -1.664 0.073 -4.340 1.00 65.50 97 THR A N 1
ATOM 693 C CA . THR A 1 97 ? -1.369 -0.573 -5.630 1.00 65.50 97 THR A CA 1
ATOM 694 C C . THR A 1 97 ? -1.129 -2.094 -5.546 1.00 65.50 97 THR A C 1
ATOM 696 O O . THR A 1 97 ? -0.833 -2.718 -6.565 1.00 65.50 97 THR A O 1
ATOM 699 N N . THR A 1 98 ? -1.214 -2.719 -4.361 1.00 55.91 98 THR A N 1
ATOM 700 C CA . THR A 1 98 ? -0.971 -4.173 -4.176 1.00 55.91 98 THR A CA 1
ATOM 701 C C . THR A 1 98 ? -2.078 -4.865 -3.397 1.00 55.91 98 THR A C 1
ATOM 703 O O . THR A 1 98 ? -2.576 -4.254 -2.427 1.00 55.91 98 THR A O 1
#

Secondary structure (DSSP, 8-state):
--TTTHHHHHHHHHHSPPP-TTTHHHHHHHHHT--TT--HHHHTTTTTEEEEEEEE--STTSPPEEEEEEEESS--SS---------STTTS--TT--